Protein AF-A0A821KSG0-F1 (afdb_monomer)

Radius of gyration: 19.06 Å; Cα contacts (8 Å, |Δi|>4): 181; chains: 1; bounding box: 34×35×68 Å

pLDDT: mean 77.6, std 13.42, range [36.06, 92.31]

Secondary structure (DSSP, 8-state):
------THHHHHHHHHHHHT--EEEEEEEEEE---TTS-EEEEEEETTEEEEPPEEEEEEETTTTEEEEEEEESSS--EEEEEE-SS--EEEEEEEEE-TTTTS---

Mean predicted aligned error: 10.31 Å

Foldseek 3Di:
DDPPPDVVVVCVVVVVVQFPKKKKKKKKQFLKPDAPPFPKWKFFDDPNDTDTFDWPDWDADPVGRMIITMTIDNGPDGDMDIDGDDPMDGPDMDIDMGIPPPVPPDD

Solvent-accessible surface area (backbone atoms only — not comparable to full-atom values): 6547 Å² total; per-residue (Å²): 134,84,80,79,78,62,67,66,76,69,47,48,65,56,50,52,54,60,70,68,56,55,36,31,45,35,42,34,34,32,58,25,75,59,48,75,86,49,62,66,49,42,26,40,52,54,98,93,41,77,44,80,45,61,71,78,44,67,46,62,40,77,93,68,26,30,25,40,38,32,31,60,43,95,60,93,78,78,48,70,48,80,46,77,66,72,98,62,57,65,72,43,79,48,80,43,83,44,55,78,70,74,84,77,80,75,133

Structure (mmCIF, N/CA/C/O backbone):
data_AF-A0A821KSG0-F1
#
_entry.id   AF-A0A821KSG0-F1
#
loop_
_atom_site.group_PDB
_atom_site.id
_atom_site.type_symbol
_atom_site.label_atom_id
_atom_site.label_alt_id
_atom_site.label_comp_id
_atom_site.label_asym_id
_atom_site.label_entity_id
_atom_site.label_seq_id
_atom_site.pdbx_PDB_ins_code
_atom_site.Cartn_x
_atom_site.Cartn_y
_atom_site.Cartn_z
_atom_site.occupancy
_atom_site.B_iso_or_equiv
_atom_site.auth_seq_id
_atom_site.auth_comp_id
_atom_site.auth_asym_id
_atom_site.auth_atom_id
_atom_site.pdbx_PDB_model_num
ATOM 1 N N . MET A 1 1 ? -17.497 3.606 54.182 1.00 42.12 1 MET A N 1
ATOM 2 C CA . MET A 1 1 ? -18.015 3.136 52.879 1.00 42.12 1 MET A CA 1
ATOM 3 C C . MET A 1 1 ? -16.924 3.356 51.842 1.00 42.12 1 MET A C 1
ATOM 5 O O . MET A 1 1 ? -16.725 4.485 51.415 1.00 42.12 1 MET A O 1
ATOM 9 N N . ALA A 1 2 ? -16.129 2.327 51.539 1.00 47.12 2 ALA A N 1
ATOM 10 C CA . ALA A 1 2 ? -15.052 2.439 50.559 1.00 47.12 2 ALA A CA 1
ATOM 11 C C . ALA A 1 2 ? -15.664 2.429 49.152 1.00 47.12 2 ALA A C 1
ATOM 13 O O . ALA A 1 2 ? -16.316 1.462 48.763 1.00 47.12 2 ALA A O 1
ATOM 14 N N . GLN A 1 3 ? -15.507 3.529 48.416 1.00 53.88 3 GLN A N 1
ATOM 15 C CA . GLN A 1 3 ? -15.910 3.610 47.018 1.00 53.88 3 GLN A CA 1
ATOM 16 C C . GLN A 1 3 ? -15.038 2.644 46.209 1.00 53.88 3 GLN A C 1
ATOM 18 O O . GLN A 1 3 ? -13.845 2.880 46.020 1.00 53.88 3 GLN A O 1
ATOM 23 N N . HIS A 1 4 ? -15.630 1.547 45.737 1.00 52.12 4 HIS A N 1
ATOM 24 C CA . HIS A 1 4 ? -15.008 0.675 44.748 1.00 52.12 4 HIS A CA 1
ATOM 25 C C . HIS A 1 4 ? -14.803 1.481 43.458 1.00 52.12 4 HIS A C 1
ATOM 27 O O . HIS A 1 4 ? -15.733 1.718 42.686 1.00 52.12 4 HIS A O 1
ATOM 33 N N . ARG A 1 5 ? -13.573 1.953 43.245 1.00 56.19 5 ARG A N 1
ATOM 34 C CA . ARG A 1 5 ? -13.152 2.613 42.009 1.00 56.19 5 ARG A CA 1
ATOM 35 C C . ARG A 1 5 ? -13.192 1.559 40.903 1.00 56.19 5 ARG A C 1
ATOM 37 O O . ARG A 1 5 ? -12.367 0.655 40.894 1.00 56.19 5 ARG A O 1
ATOM 44 N N . ASN A 1 6 ? -14.192 1.629 40.028 1.00 56.59 6 ASN A N 1
ATOM 45 C CA . ASN A 1 6 ? -14.344 0.695 38.915 1.00 56.59 6 ASN A CA 1
ATOM 46 C C . ASN A 1 6 ? -13.228 0.972 37.881 1.00 56.59 6 ASN A C 1
ATOM 48 O O . ASN A 1 6 ? -13.273 2.027 37.239 1.00 56.59 6 ASN A O 1
ATOM 52 N N . PRO A 1 7 ? -12.217 0.093 37.733 1.00 58.53 7 PRO A N 1
ATOM 53 C CA . PRO A 1 7 ? -11.040 0.355 36.895 1.00 58.53 7 PRO A CA 1
ATOM 54 C C . PRO A 1 7 ? -11.404 0.554 35.416 1.00 58.53 7 PRO A C 1
ATOM 56 O O . PRO A 1 7 ? -10.726 1.293 34.705 1.00 58.53 7 PRO A O 1
ATOM 59 N N . ASN A 1 8 ? -12.540 0.004 34.977 1.00 61.22 8 ASN A N 1
ATOM 60 C CA . ASN A 1 8 ? -13.016 0.119 33.599 1.00 61.22 8 ASN A CA 1
ATOM 61 C C . ASN A 1 8 ? -13.337 1.564 33.179 1.00 61.22 8 ASN A C 1
ATOM 63 O O . ASN A 1 8 ? -13.167 1.909 32.014 1.00 61.22 8 ASN A O 1
ATOM 67 N N . LYS A 1 9 ? -13.735 2.449 34.109 1.00 63.25 9 LYS A N 1
ATOM 68 C CA . LYS A 1 9 ? -14.048 3.854 33.770 1.00 63.25 9 LYS A CA 1
ATOM 69 C C . LYS A 1 9 ? -12.818 4.699 33.430 1.00 63.25 9 LYS A C 1
ATOM 71 O O . LYS A 1 9 ? -12.972 5.739 32.802 1.00 63.25 9 LYS A O 1
ATOM 76 N N . GLN A 1 10 ? -11.625 4.295 33.865 1.00 67.00 10 GLN A N 1
ATOM 77 C CA . GLN A 1 10 ? -10.387 5.036 33.590 1.00 67.00 10 GLN A CA 1
ATOM 78 C C . GLN A 1 10 ? -9.671 4.537 32.333 1.00 67.00 10 GLN A C 1
ATOM 80 O O . GLN A 1 10 ? -8.954 5.306 31.704 1.00 67.00 10 GLN A O 1
ATOM 85 N N . ILE A 1 11 ? -9.891 3.278 31.951 1.00 78.88 11 ILE A N 1
ATOM 86 C CA . ILE A 1 11 ? -9.234 2.652 30.798 1.00 78.88 11 ILE A CA 1
ATOM 87 C C . ILE A 1 11 ? -9.953 3.002 29.490 1.00 78.88 11 ILE A C 1
ATOM 89 O O . ILE A 1 11 ? -9.295 3.189 28.471 1.00 78.88 11 ILE A O 1
ATOM 93 N N . GLN A 1 12 ? -11.280 3.163 29.520 1.00 81.56 12 GLN A N 1
ATOM 94 C CA . GLN A 1 12 ? -12.071 3.475 28.328 1.00 81.56 12 GLN A CA 1
ATOM 95 C C . GLN A 1 12 ? -11.554 4.675 27.512 1.00 81.56 12 GLN A C 1
ATOM 97 O O . GLN A 1 12 ? -11.307 4.484 26.327 1.00 81.56 12 GLN A O 1
ATOM 102 N N . PRO A 1 13 ? -11.278 5.860 28.094 1.00 80.88 13 PRO A N 1
ATOM 103 C CA . PRO A 1 13 ? -10.750 6.980 27.311 1.00 80.88 13 PRO A CA 1
ATOM 104 C C . PRO A 1 13 ? -9.372 6.689 26.695 1.00 80.88 13 PRO A C 1
ATOM 106 O O . PRO A 1 13 ? -9.053 7.209 25.631 1.00 80.88 13 PRO A O 1
ATOM 109 N N . MET A 1 14 ? -8.552 5.848 27.334 1.00 76.44 14 MET A N 1
ATOM 110 C CA . MET A 1 14 ? -7.260 5.429 26.783 1.00 76.44 14 MET A CA 1
ATOM 111 C C . MET A 1 14 ? -7.447 4.478 25.594 1.00 76.44 14 MET A C 1
ATOM 113 O O . MET A 1 14 ? -6.747 4.610 24.594 1.00 76.44 14 MET A O 1
ATOM 117 N N . LEU A 1 15 ? -8.412 3.559 25.670 1.00 79.62 15 LEU A N 1
ATOM 118 C CA . LEU A 1 15 ? -8.770 2.676 24.557 1.00 79.62 15 LEU A CA 1
ATOM 119 C C . LEU A 1 15 ? -9.401 3.450 23.401 1.00 79.62 15 LEU A C 1
ATOM 121 O O . LEU A 1 15 ? -9.065 3.185 22.255 1.00 79.62 15 LEU A O 1
ATOM 125 N N . ASP A 1 16 ? -10.253 4.431 23.687 1.00 78.56 16 ASP A N 1
ATOM 126 C CA . ASP A 1 16 ? -10.856 5.290 22.667 1.00 78.56 16 ASP A CA 1
ATOM 127 C C . ASP A 1 16 ? -9.774 6.088 21.923 1.00 78.56 16 ASP A C 1
ATOM 129 O O . ASP A 1 16 ? -9.795 6.168 20.697 1.00 78.56 16 ASP A O 1
ATOM 133 N N . LEU A 1 17 ? -8.771 6.602 22.648 1.00 73.88 17 LEU A N 1
ATOM 134 C CA . LEU A 1 17 ? -7.604 7.259 22.054 1.00 73.88 17 LEU A CA 1
ATOM 135 C C . LEU A 1 17 ? -6.780 6.311 21.181 1.00 73.88 17 LEU A C 1
ATOM 137 O O . LEU A 1 17 ? -6.358 6.717 20.104 1.00 73.88 17 LEU A O 1
ATOM 141 N N . ILE A 1 18 ? -6.550 5.073 21.625 1.00 74.31 18 ILE A N 1
ATOM 142 C CA . ILE A 1 18 ? -5.810 4.051 20.868 1.00 74.31 18 ILE A CA 1
ATOM 143 C C . ILE A 1 18 ? -6.596 3.624 19.613 1.00 74.31 18 ILE A C 1
ATOM 145 O O . ILE A 1 18 ? -6.026 3.505 18.530 1.00 74.31 18 ILE A O 1
ATOM 149 N N . ASN A 1 19 ? -7.915 3.472 19.724 1.00 74.00 19 ASN A N 1
ATOM 150 C CA . ASN A 1 19 ? -8.802 3.090 18.622 1.00 74.00 19 ASN A CA 1
ATOM 151 C C . ASN A 1 19 ? -9.020 4.214 17.602 1.00 74.00 19 ASN A C 1
ATOM 153 O O . ASN A 1 19 ? -9.291 3.931 16.439 1.00 74.00 19 ASN A O 1
ATOM 157 N N . ALA A 1 20 ? -8.875 5.476 18.008 1.00 73.69 20 ALA A N 1
ATOM 158 C CA . ALA A 1 20 ? -8.945 6.623 17.108 1.00 73.69 20 ALA A CA 1
ATOM 159 C C . ALA A 1 20 ? -7.661 6.835 16.279 1.00 73.69 20 ALA A C 1
ATOM 161 O O . ALA A 1 20 ? -7.630 7.715 15.417 1.00 73.69 20 ALA A O 1
ATOM 162 N N . GLN A 1 21 ? -6.590 6.070 16.526 1.00 77.81 21 GLN A N 1
ATOM 163 C CA . GLN A 1 21 ? -5.339 6.211 15.782 1.00 77.81 21 GLN A CA 1
ATOM 164 C C . GLN A 1 21 ? -5.449 5.590 14.391 1.00 77.81 21 GLN A C 1
ATOM 166 O O . GLN A 1 21 ? -5.681 4.393 14.237 1.00 77.81 21 GLN A O 1
ATOM 171 N N . GLN A 1 22 ? -5.214 6.412 13.370 1.00 80.25 22 GLN A N 1
ATOM 172 C CA . GLN A 1 22 ? -5.113 5.953 11.993 1.00 80.25 22 GLN A CA 1
ATOM 173 C C . GLN A 1 22 ? -3.663 5.600 11.662 1.00 80.25 22 GLN A C 1
ATOM 175 O O . GLN A 1 22 ? -2.759 6.426 11.806 1.00 80.25 22 GLN A O 1
ATOM 180 N N . PHE A 1 23 ? -3.453 4.375 11.189 1.00 84.56 23 PHE A N 1
ATOM 181 C CA . PHE A 1 23 ? -2.156 3.905 10.720 1.00 84.56 23 PHE A CA 1
ATOM 182 C C . PHE A 1 23 ? -2.131 3.836 9.197 1.00 84.56 23 PHE A C 1
ATOM 184 O O . PHE A 1 23 ? -3.151 3.597 8.547 1.00 84.56 23 PHE A O 1
ATOM 191 N N . TYR A 1 24 ? -0.943 4.003 8.628 1.00 87.25 24 TYR A N 1
ATOM 192 C CA . TYR A 1 24 ? -0.709 3.818 7.205 1.00 87.25 24 TYR A CA 1
ATOM 193 C C . TYR A 1 24 ? 0.370 2.771 6.994 1.00 87.25 24 TYR A C 1
ATOM 195 O O . TYR A 1 24 ? 1.426 2.815 7.624 1.00 87.25 24 TYR A O 1
ATOM 203 N N . LEU A 1 25 ? 0.121 1.846 6.076 1.00 87.88 25 LEU A N 1
ATOM 204 C CA . LEU A 1 25 ? 1.144 0.937 5.590 1.00 87.88 25 LEU A CA 1
ATOM 205 C C . LEU A 1 25 ? 1.754 1.550 4.332 1.00 87.88 25 LEU A C 1
ATOM 207 O O . LEU A 1 25 ? 1.062 1.789 3.341 1.00 87.88 25 LEU A O 1
ATOM 211 N N . LYS A 1 26 ? 3.058 1.792 4.380 1.00 91.25 26 LYS A N 1
ATOM 212 C CA . LYS A 1 26 ? 3.877 2.144 3.229 1.00 91.25 26 LYS A CA 1
ATOM 213 C C . LYS A 1 26 ? 4.578 0.892 2.719 1.00 91.25 26 LYS A C 1
ATOM 215 O O . LYS A 1 26 ? 5.229 0.190 3.492 1.00 91.25 26 LYS A O 1
ATOM 220 N N . VAL A 1 27 ? 4.461 0.624 1.427 1.00 91.19 27 VAL A N 1
ATOM 221 C CA . VAL A 1 27 ? 5.181 -0.456 0.755 1.00 91.19 27 VAL A CA 1
ATOM 222 C C . VAL A 1 27 ? 5.971 0.139 -0.394 1.00 91.19 27 VAL A C 1
ATOM 224 O O . VAL A 1 27 ? 5.404 0.784 -1.270 1.00 91.19 27 VAL A O 1
ATOM 227 N N . ASP A 1 28 ? 7.272 -0.109 -0.409 1.00 92.31 28 ASP A N 1
ATOM 228 C CA . ASP A 1 28 ? 8.121 0.265 -1.526 1.00 92.31 28 ASP A CA 1
ATOM 229 C C . ASP A 1 28 ? 8.623 -1.000 -2.219 1.00 92.31 28 ASP A C 1
ATOM 231 O O . ASP A 1 28 ? 9.285 -1.842 -1.610 1.00 92.31 28 ASP A O 1
ATOM 235 N N . LEU A 1 29 ? 8.311 -1.134 -3.502 1.00 91.62 29 LEU A N 1
ATOM 236 C CA . LEU A 1 29 ? 8.889 -2.150 -4.369 1.00 91.62 29 LEU A CA 1
ATOM 237 C C . LEU A 1 29 ? 10.140 -1.550 -5.002 1.00 91.62 29 LEU A C 1
ATOM 239 O O . LEU A 1 29 ? 10.055 -0.553 -5.715 1.00 91.62 29 LEU A O 1
ATOM 243 N N . ILE A 1 30 ? 11.295 -2.138 -4.726 1.00 91.94 30 ILE A N 1
ATOM 244 C CA . ILE A 1 30 ? 12.607 -1.644 -5.144 1.00 91.94 30 ILE A CA 1
ATOM 245 C C . ILE A 1 30 ? 13.107 -2.485 -6.316 1.00 91.94 30 ILE A C 1
ATOM 247 O O . ILE A 1 30 ? 12.941 -3.707 -6.319 1.00 91.94 30 ILE A O 1
ATOM 251 N N . GLN A 1 31 ? 13.745 -1.826 -7.289 1.00 90.12 31 GLN A N 1
ATOM 252 C CA . GLN A 1 31 ? 14.152 -2.439 -8.557 1.00 90.12 31 GLN A CA 1
ATOM 253 C C . GLN A 1 31 ? 12.979 -3.181 -9.198 1.00 90.12 31 GLN A C 1
ATOM 255 O O . GLN A 1 31 ? 13.043 -4.371 -9.511 1.00 90.12 31 GLN A O 1
ATOM 260 N N . THR A 1 32 ? 11.863 -2.469 -9.308 1.00 87.75 32 THR A N 1
ATOM 261 C CA . THR A 1 32 ? 10.627 -3.004 -9.852 1.00 87.75 32 THR A CA 1
ATOM 262 C C . THR A 1 32 ? 10.366 -2.470 -11.252 1.00 87.75 32 THR A C 1
ATOM 264 O O . THR A 1 32 ? 10.658 -1.312 -11.546 1.00 87.75 32 THR A O 1
ATOM 267 N N . ALA A 1 33 ? 9.774 -3.304 -12.106 1.00 87.69 33 ALA A N 1
ATOM 268 C CA . ALA A 1 33 ? 9.190 -2.855 -13.372 1.00 87.69 33 ALA A CA 1
ATOM 269 C C . ALA A 1 33 ? 7.716 -2.418 -13.214 1.00 87.69 33 ALA A C 1
ATOM 271 O O . ALA A 1 33 ? 7.074 -2.027 -14.196 1.00 87.69 33 ALA A O 1
ATOM 272 N N . PHE A 1 34 ? 7.159 -2.534 -12.001 1.00 87.19 34 PHE A N 1
ATOM 273 C CA . PHE A 1 34 ? 5.812 -2.072 -11.680 1.00 87.19 34 PHE A CA 1
ATOM 274 C C . PHE A 1 34 ? 5.736 -0.544 -11.595 1.00 87.19 34 PHE A C 1
ATOM 276 O O . PHE A 1 34 ? 6.651 0.138 -11.139 1.00 87.19 34 PHE A O 1
ATOM 283 N N . THR A 1 35 ? 4.584 -0.032 -11.995 1.00 86.75 35 THR A N 1
ATOM 284 C CA . THR A 1 35 ? 4.176 1.368 -12.001 1.00 86.75 35 THR A CA 1
ATOM 285 C C . THR A 1 35 ? 2.805 1.482 -11.335 1.00 86.75 35 THR A C 1
ATOM 287 O O . THR A 1 35 ? 2.085 0.493 -11.202 1.00 86.75 35 THR A O 1
ATOM 290 N N . CYS A 1 36 ? 2.394 2.693 -10.967 1.00 84.25 36 CYS A N 1
ATOM 291 C CA . CYS A 1 36 ? 1.061 2.930 -10.396 1.00 84.25 36 CYS A CA 1
ATOM 292 C C . CYS A 1 36 ? -0.107 2.639 -11.350 1.00 84.25 36 CYS A C 1
ATOM 294 O O . CYS A 1 36 ? -1.253 2.600 -10.916 1.00 84.25 36 CYS A O 1
ATOM 296 N N . GLN A 1 37 ? 0.172 2.493 -12.646 1.00 82.62 37 GLN A N 1
ATOM 297 C CA . GLN A 1 37 ? -0.824 2.183 -13.672 1.00 82.62 37 GLN A CA 1
ATOM 298 C C . GLN A 1 37 ? -1.045 0.674 -13.819 1.00 82.62 37 GLN A C 1
ATOM 300 O O . GLN A 1 37 ? -2.027 0.255 -14.429 1.00 82.62 37 GLN A O 1
ATOM 305 N N . ASP A 1 38 ? -0.139 -0.143 -13.277 1.00 82.94 38 ASP A N 1
ATOM 306 C CA . ASP A 1 38 ? -0.306 -1.589 -13.258 1.00 82.94 38 ASP A CA 1
ATOM 307 C C . ASP A 1 38 ? -1.381 -2.004 -12.246 1.00 82.94 38 ASP A C 1
ATOM 309 O O . ASP A 1 38 ? -1.673 -1.299 -11.278 1.00 82.94 38 ASP A O 1
ATOM 313 N N . SER A 1 39 ? -1.961 -3.189 -12.449 1.00 78.81 39 SER A N 1
ATOM 314 C CA . SER A 1 39 ? -2.969 -3.753 -11.550 1.00 78.81 39 SER A CA 1
ATOM 315 C C . SER A 1 39 ? -2.338 -4.222 -10.233 1.00 78.81 39 SER A C 1
ATOM 317 O O . SER A 1 39 ? -2.003 -5.395 -10.044 1.00 78.81 39 SER A O 1
ATOM 319 N N . LEU A 1 40 ? -2.176 -3.264 -9.326 1.00 82.69 40 LEU A N 1
ATOM 320 C CA . LEU A 1 40 ? -1.824 -3.447 -7.927 1.00 82.69 40 LEU A CA 1
ATOM 321 C C . LEU A 1 40 ? -3.108 -3.455 -7.096 1.00 82.69 40 LEU A C 1
ATOM 323 O O . LEU A 1 40 ? -3.994 -2.621 -7.290 1.00 82.69 40 LEU A O 1
ATOM 327 N N . THR A 1 41 ? -3.230 -4.370 -6.142 1.00 85.31 41 THR A N 1
ATOM 328 C CA . THR A 1 41 ? -4.341 -4.329 -5.184 1.00 85.31 41 THR A CA 1
ATOM 329 C C . THR A 1 41 ? -3.857 -4.736 -3.807 1.00 85.31 41 THR A C 1
ATOM 331 O O . THR A 1 41 ? -3.064 -5.666 -3.658 1.00 85.31 41 THR A O 1
ATOM 334 N N . VAL A 1 42 ? -4.323 -4.008 -2.797 1.00 85.31 42 VAL A N 1
ATOM 335 C CA . VAL A 1 42 ? -4.031 -4.293 -1.397 1.00 85.31 42 VAL A CA 1
ATOM 336 C C . VAL A 1 42 ? -5.324 -4.709 -0.727 1.00 85.31 42 VAL A C 1
ATOM 338 O O . VAL A 1 42 ? -6.322 -3.996 -0.818 1.00 85.31 42 VAL A O 1
ATOM 341 N N . TYR A 1 43 ? -5.296 -5.852 -0.057 1.00 85.12 43 TYR A N 1
ATOM 342 C CA . TYR A 1 43 ? -6.427 -6.365 0.697 1.00 85.12 43 TYR A CA 1
ATOM 343 C C . TYR A 1 43 ? -6.115 -6.372 2.184 1.00 85.12 43 TYR A C 1
ATOM 345 O O . TYR A 1 43 ? -5.022 -6.764 2.593 1.00 85.12 43 TYR A O 1
ATOM 353 N N . HIS A 1 44 ? -7.093 -5.986 2.990 1.00 83.81 44 HIS A N 1
ATOM 354 C CA . HIS A 1 44 ? -7.148 -6.343 4.399 1.00 83.81 44 HIS A CA 1
ATOM 355 C C . HIS A 1 44 ? -7.807 -7.712 4.525 1.00 83.81 44 HIS A C 1
ATOM 357 O O . HIS A 1 44 ? -8.834 -7.968 3.893 1.00 83.81 44 HIS A O 1
ATOM 363 N N . VAL A 1 45 ? -7.185 -8.587 5.307 1.00 81.25 45 VAL A N 1
ATOM 364 C CA . VAL A 1 45 ? -7.646 -9.945 5.574 1.00 81.25 45 VAL A CA 1
ATOM 365 C C . VAL A 1 45 ? -8.151 -9.986 7.012 1.00 81.25 45 VAL A C 1
ATOM 367 O O . VAL A 1 45 ? -7.365 -9.811 7.942 1.00 81.25 45 VAL A O 1
ATOM 370 N N . LEU A 1 46 ? -9.448 -10.224 7.196 1.00 79.88 46 LEU A N 1
ATOM 371 C CA . LEU A 1 46 ? -10.060 -10.403 8.514 1.00 79.88 46 LEU A CA 1
ATOM 372 C C . LEU A 1 46 ? -11.036 -11.576 8.452 1.00 79.88 46 LEU A C 1
ATOM 374 O O . LEU A 1 46 ? -11.960 -11.539 7.642 1.00 79.88 46 LEU A O 1
ATOM 378 N N . ASP A 1 47 ? -10.820 -12.614 9.265 1.00 70.81 47 ASP A N 1
ATOM 379 C CA . ASP A 1 47 ? -11.712 -13.779 9.389 1.00 70.81 47 ASP A CA 1
ATOM 380 C C . ASP A 1 47 ? -12.233 -14.303 8.036 1.00 70.81 47 ASP A C 1
ATOM 382 O O . ASP A 1 47 ? -13.434 -14.469 7.827 1.00 70.81 47 ASP A O 1
ATOM 386 N N . TYR A 1 48 ? -11.319 -14.533 7.085 1.00 69.44 48 TYR A N 1
ATOM 387 C CA . TYR A 1 48 ? -11.595 -15.017 5.717 1.00 69.44 48 TYR A CA 1
ATOM 388 C C . TYR A 1 48 ? -12.260 -14.014 4.757 1.00 69.44 48 TYR A C 1
ATOM 390 O O . TYR A 1 48 ? -12.522 -14.355 3.602 1.00 69.44 48 TYR A O 1
ATOM 398 N N . THR A 1 49 ? -12.480 -12.770 5.181 1.00 76.12 49 THR A N 1
ATOM 399 C CA . THR A 1 49 ? -12.962 -11.681 4.324 1.00 76.12 49 THR A CA 1
ATOM 400 C C . THR A 1 49 ? -11.786 -10.880 3.768 1.00 76.12 49 THR A C 1
ATOM 402 O O . THR A 1 49 ? -10.894 -10.476 4.513 1.00 76.12 49 THR A O 1
ATOM 405 N N . LEU A 1 50 ? -11.802 -10.635 2.454 1.00 79.25 50 LEU A N 1
ATOM 406 C CA . LEU A 1 50 ? -10.857 -9.758 1.766 1.00 79.25 50 LEU A CA 1
ATOM 407 C C . LEU A 1 50 ? -11.531 -8.419 1.467 1.00 79.25 50 LEU A C 1
ATOM 409 O O . LEU A 1 50 ? -12.402 -8.334 0.600 1.00 79.25 50 LEU A O 1
ATOM 413 N N . LEU A 1 51 ? -11.113 -7.366 2.164 1.00 82.12 51 LEU A N 1
ATOM 414 C CA . LEU A 1 51 ? -11.560 -6.001 1.899 1.00 82.12 51 LEU A CA 1
ATOM 415 C C . LEU A 1 51 ? -10.491 -5.268 1.087 1.00 82.12 51 LEU A C 1
ATOM 417 O O . LEU A 1 51 ? -9.345 -5.182 1.521 1.00 82.12 51 LEU A O 1
ATOM 421 N N . VAL A 1 52 ? -10.849 -4.709 -0.070 1.00 83.31 52 VAL A N 1
ATOM 422 C CA . VAL A 1 52 ? -9.924 -3.857 -0.834 1.00 83.31 52 VAL A CA 1
ATOM 423 C C . VAL A 1 52 ? -9.637 -2.591 -0.031 1.00 83.31 52 VAL A C 1
ATOM 425 O O . VAL A 1 52 ? -10.554 -1.836 0.296 1.00 83.31 52 VAL A O 1
ATOM 428 N N . LEU A 1 53 ? -8.362 -2.341 0.262 1.00 80.25 53 LEU A N 1
ATOM 429 C CA . LEU A 1 53 ? -7.928 -1.108 0.901 1.00 80.2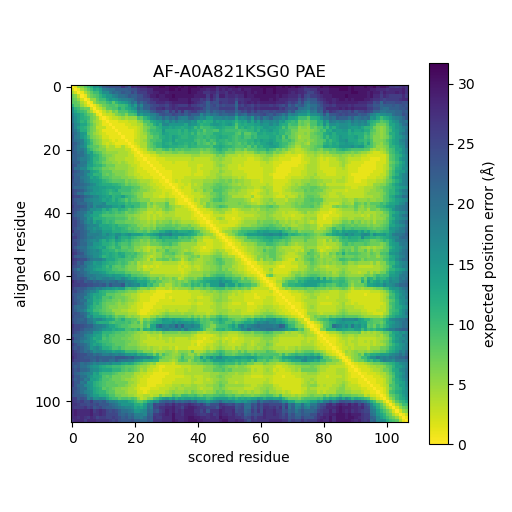5 53 LEU A CA 1
ATOM 430 C C . LEU A 1 53 ? -7.705 -0.015 -0.149 1.00 80.25 53 LEU A C 1
ATOM 432 O O . LEU A 1 53 ? -7.012 -0.252 -1.144 1.00 80.25 53 LEU A O 1
ATOM 436 N N . PRO A 1 54 ? -8.245 1.198 0.066 1.00 77.00 54 PRO A N 1
ATOM 437 C CA . PRO A 1 54 ? -7.995 2.308 -0.834 1.00 77.00 54 PRO A CA 1
ATOM 438 C C . PRO A 1 54 ? -6.523 2.719 -0.749 1.00 77.00 54 PRO A C 1
ATOM 440 O O . PRO A 1 54 ? -5.990 3.0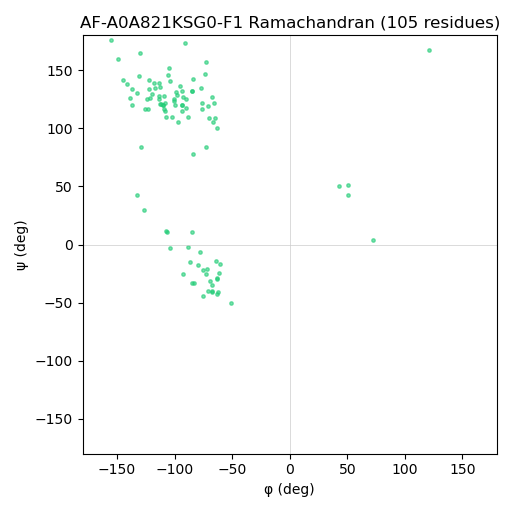08 0.328 1.00 77.00 54 PRO A O 1
ATOM 443 N N . MET A 1 55 ? -5.866 2.776 -1.905 1.00 81.12 55 MET A N 1
ATOM 444 C CA . MET A 1 55 ? -4.547 3.391 -2.014 1.00 81.12 55 MET A CA 1
ATOM 445 C C . MET A 1 55 ? -4.698 4.895 -1.871 1.00 81.12 55 MET A C 1
ATOM 447 O O . MET A 1 55 ? -5.384 5.537 -2.664 1.00 81.12 55 MET A O 1
ATOM 451 N N . THR A 1 56 ? -4.064 5.458 -0.849 1.00 80.69 56 THR A N 1
ATOM 452 C CA . THR A 1 56 ? -4.117 6.900 -0.599 1.00 80.69 56 THR A CA 1
ATOM 453 C C . THR A 1 56 ? -3.063 7.634 -1.413 1.00 80.69 56 THR A C 1
ATOM 455 O O . THR A 1 56 ? -3.300 8.761 -1.843 1.00 80.69 56 THR A O 1
ATOM 458 N N . LYS A 1 57 ? -1.910 6.997 -1.651 1.00 85.31 57 LYS A N 1
ATOM 459 C CA . LYS A 1 57 ? -0.843 7.514 -2.514 1.00 85.31 57 LYS A CA 1
ATOM 460 C C . LYS A 1 57 ? -0.158 6.384 -3.269 1.00 85.31 57 LYS A C 1
ATOM 462 O O . LYS A 1 57 ? 0.096 5.324 -2.698 1.00 85.31 57 LYS A O 1
ATOM 467 N N . CYS A 1 58 ? 0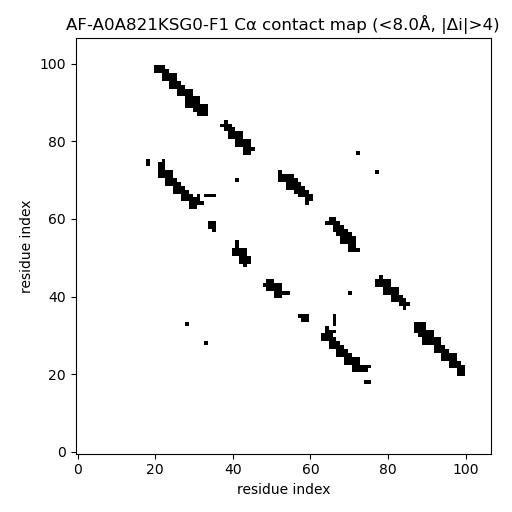.185 6.643 -4.524 1.00 88.12 58 CYS A N 1
ATOM 468 C CA . CYS A 1 58 ? 1.069 5.799 -5.311 1.00 88.12 58 CYS A CA 1
ATOM 469 C C . CYS A 1 58 ? 2.015 6.685 -6.121 1.00 88.12 58 CYS A C 1
ATOM 471 O O . CYS A 1 58 ? 1.564 7.564 -6.856 1.00 88.12 58 CYS A O 1
ATOM 473 N N . GLU A 1 59 ? 3.317 6.446 -5.995 1.00 90.25 59 GLU A N 1
ATOM 474 C CA . GLU A 1 59 ? 4.360 7.205 -6.680 1.00 90.25 59 GLU A CA 1
ATOM 475 C C . GLU A 1 59 ? 5.365 6.246 -7.320 1.00 90.25 59 GLU A C 1
ATOM 477 O O . GLU A 1 59 ? 5.866 5.322 -6.679 1.00 90.25 59 GLU A O 1
ATOM 482 N N . THR A 1 60 ? 5.665 6.456 -8.601 1.00 86.81 60 THR A N 1
ATOM 483 C CA . THR A 1 60 ? 6.680 5.685 -9.331 1.00 86.81 60 THR A CA 1
ATOM 484 C C . THR A 1 60 ? 7.888 6.573 -9.593 1.00 86.81 60 THR A C 1
ATOM 486 O O . THR A 1 60 ? 7.789 7.561 -10.319 1.00 86.81 60 THR A O 1
ATOM 489 N N . SER A 1 61 ? 9.038 6.215 -9.027 1.00 85.06 61 SER A N 1
ATOM 490 C CA . SER A 1 61 ? 10.314 6.862 -9.322 1.00 85.06 61 SER A CA 1
ATOM 491 C C . SER A 1 61 ? 11.073 6.057 -10.373 1.00 85.06 61 SER A C 1
ATOM 493 O O . SER A 1 61 ? 11.644 5.005 -10.078 1.00 85.06 61 SER A O 1
ATOM 495 N N . TYR A 1 62 ? 11.108 6.573 -11.602 1.00 73.56 62 TYR A N 1
ATOM 496 C CA . TYR A 1 62 ? 11.785 5.923 -12.729 1.00 73.56 62 TYR A CA 1
ATOM 497 C C . TYR A 1 62 ? 13.309 5.889 -12.565 1.00 73.56 62 TYR A C 1
ATOM 499 O O . TYR A 1 62 ? 13.943 4.898 -12.912 1.00 73.56 62 TYR A O 1
ATOM 507 N N . ASN A 1 63 ? 13.895 6.926 -11.959 1.00 76.06 63 ASN A N 1
ATOM 508 C CA . ASN A 1 63 ? 15.347 7.024 -11.779 1.00 76.06 63 ASN A CA 1
ATOM 509 C C . ASN A 1 63 ? 15.889 6.003 -10.772 1.00 76.06 63 ASN A C 1
ATOM 511 O O . ASN A 1 63 ? 17.021 5.552 -10.903 1.00 76.06 63 ASN A O 1
ATOM 515 N N . SER A 1 64 ? 15.089 5.636 -9.767 1.00 73.88 64 SER A N 1
ATOM 516 C CA . SER A 1 64 ? 15.472 4.640 -8.760 1.00 73.88 64 SER A CA 1
ATOM 517 C C . SER A 1 64 ? 14.804 3.277 -8.966 1.00 73.88 64 SER A C 1
ATOM 519 O O . SER A 1 64 ? 15.116 2.341 -8.233 1.00 73.88 64 SER A O 1
ATOM 521 N N . SER A 1 65 ? 13.916 3.140 -9.963 1.00 86.12 65 SER A N 1
ATOM 522 C CA . SER A 1 65 ? 13.079 1.946 -10.173 1.00 86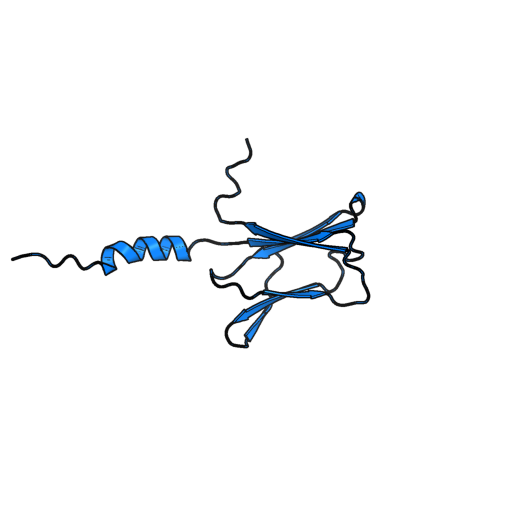.12 65 SER A CA 1
ATOM 523 C C . SER A 1 65 ? 12.336 1.533 -8.895 1.00 86.12 65 SER A C 1
ATOM 525 O O . SER A 1 65 ? 12.308 0.355 -8.530 1.00 86.12 65 SER A O 1
ATOM 527 N N . ILE A 1 66 ? 11.793 2.522 -8.173 1.00 90.94 66 ILE A N 1
ATOM 528 C CA . ILE A 1 66 ? 11.051 2.315 -6.924 1.00 90.94 66 ILE A CA 1
ATOM 529 C C . ILE A 1 66 ? 9.588 2.698 -7.135 1.00 90.94 66 ILE A C 1
ATOM 531 O O . ILE A 1 66 ? 9.293 3.835 -7.504 1.00 90.94 66 ILE A O 1
ATOM 5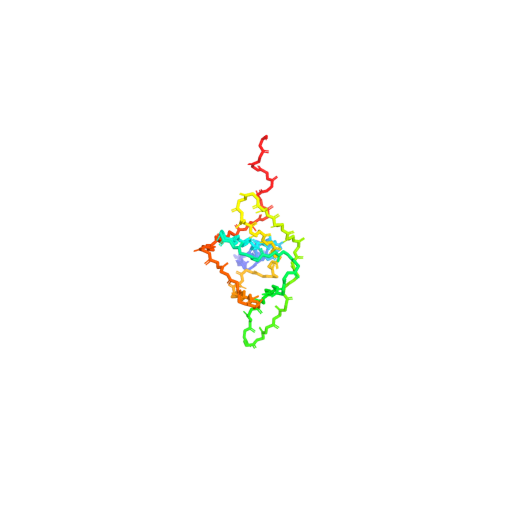35 N N . LEU A 1 67 ? 8.678 1.774 -6.832 1.00 91.19 67 LEU A N 1
ATOM 536 C CA . LEU A 1 67 ? 7.249 2.049 -6.690 1.00 91.19 67 LEU A CA 1
ATOM 537 C C . LEU A 1 67 ? 6.921 2.166 -5.207 1.00 91.19 67 LEU A C 1
ATOM 539 O O . LEU A 1 67 ? 7.111 1.200 -4.476 1.00 91.19 67 LEU A O 1
ATOM 543 N N . SER A 1 68 ? 6.420 3.316 -4.774 1.00 92.19 68 SER A N 1
ATOM 544 C CA . SER A 1 68 ? 6.003 3.559 -3.391 1.00 92.19 68 SER A CA 1
ATOM 545 C C . SER A 1 68 ? 4.482 3.640 -3.324 1.00 92.19 68 SER A C 1
ATOM 547 O O . SER A 1 68 ? 3.881 4.490 -3.979 1.00 92.19 68 SER A O 1
ATOM 549 N N . LEU A 1 69 ? 3.852 2.783 -2.527 1.00 90.75 69 LEU A N 1
ATOM 550 C CA . LEU A 1 69 ? 2.413 2.800 -2.265 1.00 90.75 69 LEU A CA 1
ATOM 551 C C . LEU A 1 69 ? 2.152 3.050 -0.779 1.00 90.75 69 LEU A C 1
ATOM 553 O O . LEU A 1 69 ? 2.833 2.512 0.090 1.00 90.75 69 LEU A O 1
ATOM 557 N N . THR A 1 70 ? 1.156 3.878 -0.487 1.00 90.56 70 THR A N 1
ATOM 558 C CA . THR A 1 70 ? 0.657 4.106 0.872 1.00 90.56 70 THR A CA 1
ATOM 559 C C . THR A 1 70 ? -0.809 3.715 0.920 1.00 90.56 70 THR A C 1
ATOM 561 O O . THR A 1 70 ? -1.600 4.156 0.082 1.00 90.56 70 THR A O 1
ATOM 564 N N . VAL A 1 71 ? -1.174 2.900 1.904 1.00 89.00 71 VAL A N 1
ATOM 565 C CA . VAL A 1 71 ? -2.561 2.501 2.158 1.00 89.00 71 VAL A CA 1
ATOM 566 C C . VAL A 1 71 ? -2.965 2.872 3.574 1.00 89.00 71 VAL A C 1
ATOM 568 O O . VAL A 1 71 ? -2.168 2.766 4.507 1.00 89.00 71 VAL A O 1
ATOM 571 N N . SER A 1 72 ? -4.211 3.313 3.730 1.00 87.19 72 SER A N 1
ATOM 572 C CA . SER A 1 72 ? -4.801 3.521 5.052 1.00 87.19 72 SER A CA 1
ATOM 573 C C . SER A 1 72 ? -5.204 2.182 5.650 1.00 87.19 72 SER A C 1
ATOM 575 O O . SER A 1 72 ? -5.848 1.374 4.980 1.00 87.19 72 SER A O 1
ATOM 577 N N . LEU A 1 73 ? -4.875 1.973 6.918 1.00 83.69 73 LEU A N 1
ATOM 578 C CA . LEU A 1 73 ? -5.254 0.776 7.655 1.00 83.69 73 LEU A CA 1
ATOM 579 C C . LEU A 1 73 ? -6.499 1.066 8.508 1.00 83.69 73 LEU A C 1
ATOM 581 O O . LEU A 1 73 ? -6.529 2.089 9.192 1.00 83.69 73 LEU A O 1
ATOM 585 N N . PRO A 1 74 ? -7.537 0.211 8.455 1.00 73.62 74 PRO A N 1
ATOM 586 C CA . PRO A 1 74 ? -8.811 0.466 9.129 1.00 73.62 74 PRO A CA 1
ATOM 587 C C . PRO A 1 74 ? -8.783 0.158 10.633 1.00 73.62 74 PRO A C 1
ATOM 589 O O . PRO A 1 74 ? -9.664 0.609 11.357 1.00 73.62 74 PRO A O 1
ATOM 592 N N . ALA A 1 75 ? -7.805 -0.622 11.103 1.00 70.25 75 ALA A N 1
ATOM 593 C CA . ALA A 1 75 ? -7.697 -1.062 12.490 1.00 70.25 75 ALA A CA 1
ATOM 594 C C . ALA A 1 75 ? -6.241 -1.389 12.870 1.00 70.25 75 ALA A C 1
ATOM 596 O O . ALA A 1 75 ? -5.340 -1.356 12.030 1.00 70.25 75 ALA A O 1
ATOM 597 N N . GLN A 1 76 ? -6.031 -1.725 14.146 1.00 65.31 76 GLN A N 1
ATOM 598 C CA . GLN A 1 76 ? -4.732 -2.118 14.712 1.00 65.31 76 GLN A CA 1
ATOM 599 C C . GLN A 1 76 ? -4.301 -3.543 14.327 1.00 65.31 76 GLN A C 1
ATOM 601 O O . GLN A 1 76 ? -3.112 -3.849 14.364 1.00 65.31 76 GLN A O 1
ATOM 606 N N . GLU A 1 77 ? -5.241 -4.414 13.947 1.00 60.94 77 GLU A N 1
ATOM 607 C CA . GLU A 1 77 ? -4.941 -5.772 13.489 1.00 60.94 77 GLU A CA 1
ATOM 608 C C . GLU A 1 77 ? -4.827 -5.809 11.963 1.00 60.94 77 GLU A C 1
ATOM 610 O O . GLU A 1 77 ? -5.777 -5.521 11.227 1.00 60.94 77 GLU A O 1
ATOM 615 N N . ILE A 1 78 ? -3.623 -6.117 11.480 1.00 67.75 78 ILE A N 1
ATOM 616 C CA . ILE A 1 78 ? -3.250 -5.894 10.085 1.00 67.75 78 ILE A CA 1
ATOM 617 C C . ILE A 1 78 ? -2.659 -7.182 9.514 1.00 67.75 78 ILE A C 1
ATOM 619 O O . ILE A 1 78 ? -1.445 -7.359 9.438 1.00 67.75 78 ILE A O 1
ATOM 623 N N . SER A 1 79 ? -3.535 -8.079 9.068 1.00 79.00 79 SER A N 1
ATOM 624 C CA . SER A 1 79 ? -3.171 -9.043 8.031 1.00 79.00 79 SER A CA 1
ATOM 625 C C . SER A 1 79 ? -3.457 -8.387 6.686 1.00 79.00 79 SER A C 1
ATOM 627 O O . SER A 1 79 ? -4.609 -8.126 6.346 1.00 79.00 79 SER A O 1
ATOM 629 N N . VAL A 1 80 ? -2.407 -8.043 5.942 1.00 83.50 80 VAL A N 1
ATOM 630 C CA . VAL A 1 80 ? -2.530 -7.407 4.625 1.00 83.50 80 VAL A CA 1
ATOM 631 C C . VAL A 1 80 ? -1.952 -8.318 3.565 1.00 83.50 80 VAL A C 1
ATOM 633 O O . VAL A 1 80 ? -0.853 -8.849 3.717 1.00 83.50 80 VAL A O 1
ATOM 636 N N . GLN A 1 81 ? -2.687 -8.457 2.468 1.00 86.88 81 GLN A N 1
ATOM 637 C CA . GLN A 1 81 ? -2.243 -9.181 1.292 1.00 86.88 81 GLN A CA 1
ATOM 638 C C . GLN A 1 81 ? -2.024 -8.202 0.140 1.00 86.88 81 GLN A C 1
ATOM 640 O O . GLN A 1 81 ? -2.939 -7.499 -0.291 1.00 86.88 81 GLN A O 1
ATOM 645 N N . LEU A 1 82 ? -0.793 -8.176 -0.363 1.00 86.50 82 LEU A N 1
ATOM 646 C CA . LEU A 1 82 ? -0.412 -7.426 -1.552 1.00 86.50 82 LEU A CA 1
ATOM 647 C C . LEU A 1 82 ? -0.512 -8.344 -2.769 1.00 86.50 82 LEU A C 1
ATOM 649 O O . LEU A 1 82 ? 0.183 -9.358 -2.831 1.00 86.50 82 LEU A O 1
ATOM 653 N N . ILE A 1 83 ? -1.350 -7.985 -3.739 1.00 87.06 83 ILE A N 1
ATOM 654 C CA . ILE A 1 83 ? -1.453 -8.705 -5.008 1.00 87.06 83 ILE A CA 1
ATOM 655 C C . ILE A 1 83 ? -0.885 -7.827 -6.119 1.00 87.06 83 ILE A C 1
ATOM 657 O O . ILE A 1 83 ? -1.362 -6.722 -6.383 1.00 87.06 83 ILE A O 1
ATOM 661 N N . LEU A 1 84 ? 0.151 -8.356 -6.762 1.00 84.88 84 LEU A N 1
ATOM 662 C CA . LEU A 1 84 ? 0.837 -7.778 -7.907 1.00 84.88 84 LEU A CA 1
ATOM 663 C C . LEU A 1 84 ? 0.469 -8.601 -9.141 1.00 84.88 84 LEU A C 1
ATOM 665 O O . LEU A 1 84 ? 0.883 -9.755 -9.248 1.00 84.88 84 LEU A O 1
ATOM 669 N N . SER A 1 85 ? -0.327 -8.046 -10.055 1.00 81.62 85 SER A N 1
ATOM 670 C CA . SER A 1 85 ? -0.751 -8.781 -11.253 1.00 81.62 85 SER A CA 1
ATOM 671 C C . SER A 1 85 ? 0.191 -8.514 -12.428 1.00 81.62 85 SER A C 1
ATOM 673 O O . SER A 1 85 ? 0.414 -7.363 -12.797 1.00 81.62 85 SER A O 1
ATOM 675 N N . GLY A 1 86 ? 0.710 -9.579 -13.045 1.00 73.12 86 GLY A N 1
ATOM 676 C CA . GLY A 1 86 ? 1.538 -9.520 -14.256 1.00 73.12 86 GLY A CA 1
ATOM 677 C C . GLY A 1 86 ? 2.938 -10.124 -14.098 1.00 73.12 86 GLY A C 1
ATOM 678 O O . GLY A 1 86 ? 3.403 -10.400 -12.995 1.00 73.12 86 GLY A O 1
ATOM 679 N N . LEU A 1 87 ? 3.622 -10.330 -15.228 1.00 62.91 87 LEU A N 1
ATOM 680 C CA . LEU A 1 87 ? 5.012 -10.797 -15.276 1.00 62.91 87 LEU A CA 1
ATOM 681 C C . LEU A 1 87 ? 5.961 -9.610 -15.105 1.00 62.91 87 LEU A C 1
ATOM 683 O O . LEU A 1 87 ? 6.505 -9.091 -16.080 1.00 62.91 87 LEU A O 1
ATOM 687 N N . LYS A 1 88 ? 6.132 -9.145 -13.870 1.00 79.00 88 LYS A N 1
ATOM 688 C CA . LYS A 1 88 ? 7.081 -8.075 -13.561 1.00 79.00 88 LYS A CA 1
ATOM 689 C C . LYS A 1 88 ? 7.964 -8.463 -12.387 1.00 79.00 88 LYS A C 1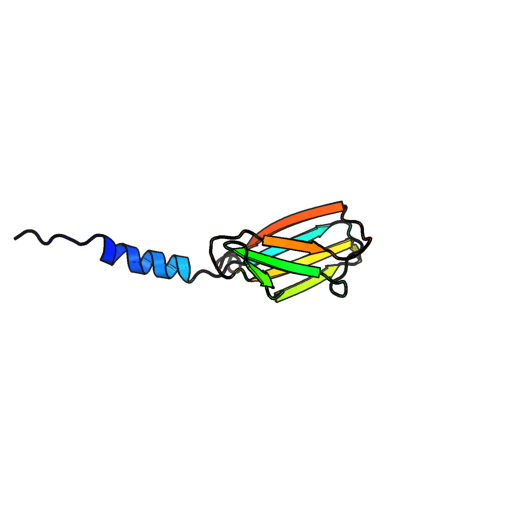
ATOM 691 O O . LYS A 1 88 ? 7.545 -9.159 -11.467 1.00 79.00 88 LYS A O 1
ATOM 696 N N . THR A 1 89 ? 9.213 -8.029 -12.450 1.00 83.88 89 THR A N 1
ATOM 697 C CA . THR A 1 89 ? 10.223 -8.334 -11.441 1.00 83.88 89 THR A CA 1
ATOM 698 C C . THR A 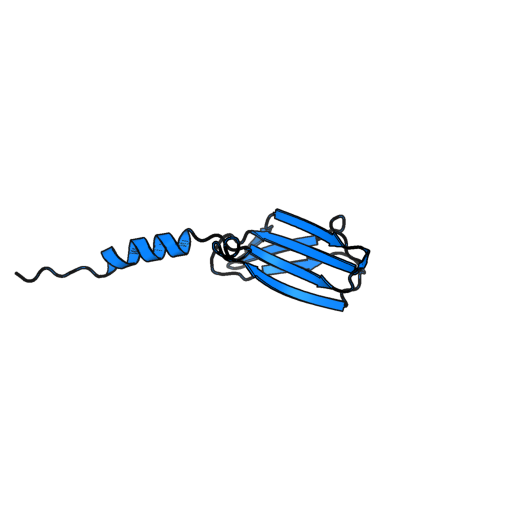1 89 ? 10.119 -7.363 -10.278 1.00 83.88 89 THR A C 1
ATOM 700 O O . THR A 1 89 ? 9.897 -6.170 -10.484 1.00 83.88 89 THR A O 1
ATOM 703 N N . VAL A 1 90 ? 10.331 -7.875 -9.068 1.00 88.50 90 VAL A N 1
ATOM 704 C CA . VAL A 1 90 ? 10.531 -7.085 -7.852 1.00 88.50 90 VAL A CA 1
ATOM 705 C C . VAL A 1 90 ? 11.836 -7.560 -7.234 1.00 88.50 90 VAL A C 1
ATOM 707 O O . VAL A 1 90 ? 11.947 -8.731 -6.875 1.00 88.50 90 VAL A O 1
ATOM 710 N N . GLY A 1 91 ? 12.829 -6.677 -7.145 1.00 89.19 91 GLY A N 1
ATOM 711 C CA . GLY A 1 91 ? 14.116 -7.018 -6.538 1.00 89.19 91 GLY A CA 1
ATOM 712 C C . GLY A 1 91 ? 14.031 -7.089 -5.015 1.00 89.19 91 GLY A C 1
ATOM 713 O O . GLY A 1 91 ? 14.532 -8.031 -4.406 1.00 89.19 91 GLY A O 1
ATOM 714 N N . ALA A 1 92 ? 13.368 -6.110 -4.396 1.00 90.69 92 ALA A N 1
ATOM 715 C CA . ALA A 1 92 ? 13.142 -6.092 -2.954 1.00 90.69 92 ALA A CA 1
ATOM 716 C C . ALA A 1 92 ? 11.826 -5.399 -2.583 1.00 90.69 92 ALA A C 1
ATOM 718 O O . ALA A 1 92 ? 11.286 -4.598 -3.346 1.00 90.69 92 ALA A O 1
ATOM 719 N N . ILE A 1 93 ? 11.334 -5.699 -1.381 1.00 90.94 93 ILE A N 1
ATOM 720 C CA . ILE A 1 93 ? 10.144 -5.083 -0.792 1.00 90.94 93 ILE A CA 1
ATOM 721 C C . ILE A 1 93 ? 10.558 -4.437 0.528 1.00 90.94 93 ILE A C 1
ATOM 723 O O . ILE A 1 93 ? 11.135 -5.099 1.392 1.00 90.94 93 ILE A O 1
ATOM 727 N N . ARG A 1 94 ? 10.256 -3.149 0.694 1.00 91.44 94 ARG A N 1
ATOM 728 C CA . ARG A 1 94 ? 10.398 -2.418 1.957 1.00 91.44 94 ARG A CA 1
ATOM 729 C C . ARG A 1 94 ? 9.012 -2.120 2.511 1.00 91.44 94 ARG A C 1
ATOM 731 O O . ARG A 1 94 ? 8.179 -1.561 1.809 1.00 91.44 94 ARG A O 1
ATOM 738 N N . LEU A 1 95 ? 8.783 -2.477 3.769 1.00 91.00 95 LEU A N 1
ATOM 739 C CA . LEU A 1 9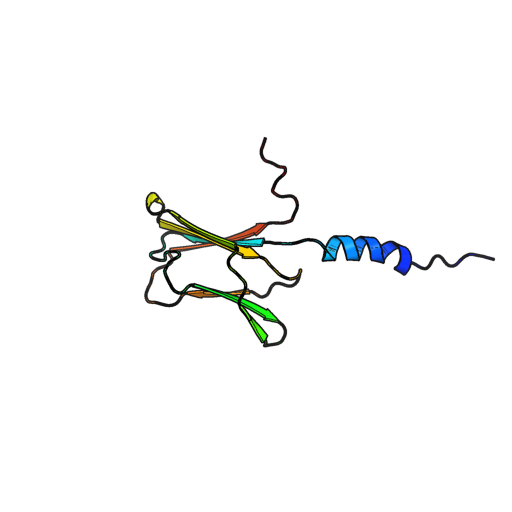5 ? 7.526 -2.239 4.476 1.00 91.00 95 LEU A CA 1
ATOM 740 C C . LEU A 1 95 ? 7.766 -1.228 5.597 1.00 91.00 95 LEU A C 1
ATOM 742 O O . LEU A 1 95 ?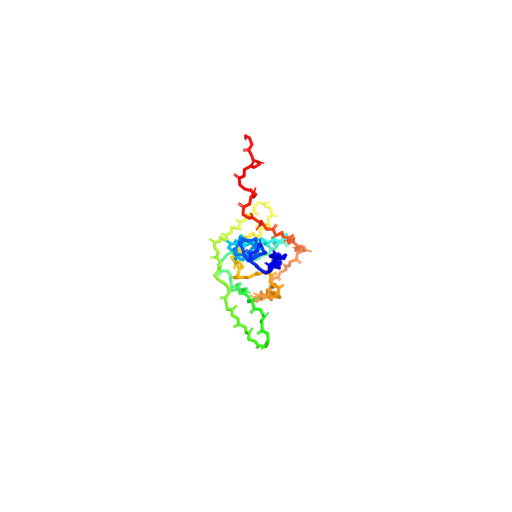 8.757 -1.330 6.319 1.00 91.00 95 LEU A O 1
ATOM 746 N N . GLY A 1 96 ? 6.867 -0.260 5.740 1.00 89.19 96 GLY A N 1
ATOM 747 C CA . GLY A 1 96 ? 6.898 0.733 6.808 1.00 89.19 96 GLY A CA 1
ATOM 748 C C . GLY A 1 96 ? 5.505 0.960 7.374 1.00 89.19 96 GLY A C 1
ATOM 749 O O . GLY A 1 96 ? 4.552 1.135 6.621 1.00 89.19 96 GLY A O 1
ATOM 750 N N . LEU A 1 97 ? 5.388 0.973 8.699 1.00 87.75 97 LEU A N 1
ATOM 751 C CA . LEU A 1 97 ? 4.159 1.345 9.390 1.00 87.75 97 LEU A CA 1
ATOM 752 C C . LEU A 1 97 ? 4.295 2.785 9.886 1.00 87.75 97 LEU A C 1
ATOM 754 O O . LEU A 1 97 ? 5.236 3.112 10.607 1.00 87.75 97 LEU A O 1
ATOM 758 N N . ILE A 1 98 ? 3.368 3.642 9.479 1.00 86.62 98 ILE A N 1
ATOM 759 C CA . ILE A 1 98 ? 3.352 5.066 9.808 1.00 86.62 98 ILE A CA 1
ATOM 760 C C . ILE A 1 98 ? 2.183 5.301 10.761 1.00 86.62 98 ILE A C 1
ATOM 762 O O . ILE A 1 98 ? 1.035 5.018 10.421 1.00 86.62 98 ILE A O 1
ATOM 766 N N . GLY A 1 99 ? 2.484 5.795 11.960 1.00 78.88 99 GLY A N 1
ATOM 767 C CA . GLY A 1 99 ? 1.477 6.186 12.944 1.00 78.88 99 GLY A CA 1
ATOM 768 C C . GLY A 1 99 ? 1.064 7.661 12.830 1.00 78.88 99 GLY A C 1
ATOM 769 O O . GLY A 1 99 ? 1.702 8.429 12.104 1.00 78.88 99 GLY A O 1
ATOM 770 N N . PRO A 1 100 ? 0.051 8.090 13.604 1.00 70.94 100 PRO A N 1
ATOM 771 C CA . PRO A 1 100 ? -0.493 9.453 13.568 1.00 70.94 100 PRO A CA 1
ATOM 772 C C . PRO A 1 100 ? 0.503 10.575 13.911 1.00 70.94 100 PRO A C 1
ATOM 774 O O . PRO A 1 100 ? 0.229 11.735 13.628 1.00 70.94 100 PRO A O 1
ATOM 777 N N . SER A 1 101 ? 1.645 10.262 14.532 1.00 60.25 101 SER A N 1
ATOM 778 C CA . SER A 1 101 ? 2.636 11.235 15.021 1.00 60.25 101 SER A CA 1
ATOM 779 C C . SER A 1 101 ? 3.925 11.314 14.191 1.00 60.25 101 SER A C 1
ATOM 781 O O . SER A 1 101 ? 4.876 11.983 14.589 1.00 60.25 101 SER A O 1
ATOM 783 N N . ALA A 1 102 ? 3.972 10.690 13.013 1.00 50.66 102 ALA A N 1
ATOM 784 C CA . ALA A 1 102 ? 5.140 10.761 12.130 1.00 50.66 102 ALA A CA 1
ATOM 785 C C . ALA A 1 102 ? 5.165 12.005 11.212 1.00 50.66 102 ALA A C 1
ATOM 787 O O . ALA A 1 102 ? 5.981 12.064 10.301 1.00 50.66 102 ALA A O 1
ATOM 788 N N . SER A 1 103 ? 4.287 12.993 11.428 1.00 48.09 103 SER A N 1
ATOM 789 C CA . SER A 1 103 ? 4.297 14.284 10.714 1.00 48.09 103 SER A CA 1
ATOM 790 C C . SER A 1 103 ? 4.777 15.463 11.572 1.00 48.09 103 SER A C 1
ATOM 792 O O . SER A 1 103 ? 4.598 16.611 11.181 1.00 48.09 103 SER A O 1
ATOM 794 N N . SER A 1 104 ? 5.357 15.208 12.748 1.00 46.12 104 SER A N 1
ATOM 795 C CA . SER A 1 104 ? 5.922 16.245 13.630 1.00 46.12 104 SER A CA 1
ATOM 796 C C . SER A 1 104 ? 7.376 15.963 14.026 1.00 46.12 104 SER A C 1
ATOM 798 O O . SER A 1 104 ? 7.810 16.339 15.112 1.00 46.12 104 SER A O 1
ATOM 800 N N . ALA A 1 105 ? 8.120 15.278 13.158 1.00 44.22 105 ALA A N 1
ATOM 801 C CA . ALA A 1 105 ? 9.561 15.085 13.283 1.00 44.22 105 ALA A CA 1
ATOM 802 C C . ALA A 1 105 ? 10.270 15.377 11.952 1.00 44.22 105 ALA A C 1
ATOM 804 O O . ALA A 1 105 ? 11.168 14.645 11.565 1.00 44.22 105 ALA A O 1
ATOM 805 N N . ASP A 1 106 ? 9.856 16.444 11.273 1.00 38.19 106 ASP A N 1
ATOM 806 C CA . ASP A 1 106 ? 10.684 17.134 10.287 1.00 38.19 106 ASP A CA 1
ATOM 807 C C . ASP A 1 106 ? 10.763 18.595 10.747 1.00 38.19 106 ASP A C 1
ATOM 809 O O . ASP A 1 106 ? 9.734 19.252 10.933 1.00 38.19 106 ASP A O 1
ATOM 813 N N . GLY A 1 107 ? 11.983 19.032 11.066 1.00 36.06 107 GLY A N 1
ATOM 814 C CA . GLY A 1 107 ? 12.323 20.430 11.330 1.00 36.06 107 GLY A CA 1
ATOM 815 C C . GLY A 1 107 ? 12.535 21.229 10.054 1.00 36.06 107 GLY A C 1
ATOM 816 O O . GLY A 1 107 ? 12.528 20.627 8.957 1.00 36.06 107 GLY A O 1
#

Nearest PDB structures (foldseek):
  8f60-assembly1_C  TM=5.721E-01  e=1.823E-01  Homo sapiens
  6nyp-assembly3_C  TM=5.930E-01  e=2.554E-01  Homo sapiens
  7vt9-assembly1_B  TM=5.723E-01  e=2.283E-01  Escherichia coli K-12
  1izk-assembly1_A  TM=5.140E-01  e=6.276E-01  Thermoactinomyces vulgaris
  8jbv-assembly1_N  TM=4.091E-01  e=1.631E+00  Homo sapiens

Organism: NCBI:txid392032

Sequence (107 aa):
MAQHRNPNKQIQPMLDLINAQQFYLKVDLIQTAFTCQDSLTVYHVLDYTLLVLPMTKCETSYNSSILSLTVSLPAQEISVQLILSGLKTVGAIRLGLIGPSASSADG